Protein AF-A0A9R0XEE5-F1 (afdb_monomer_lite)

Structure (mmCIF, N/CA/C/O backbone):
data_AF-A0A9R0XEE5-F1
#
_entry.id   AF-A0A9R0XEE5-F1
#
loop_
_atom_site.group_PDB
_atom_site.id
_atom_site.type_symbol
_atom_site.label_atom_id
_atom_site.label_alt_id
_atom_site.label_comp_id
_atom_site.label_asym_id
_atom_site.label_entity_id
_atom_site.label_seq_id
_atom_site.pdbx_PDB_ins_code
_atom_site.Cartn_x
_atom_site.Cartn_y
_atom_site.Cartn_z
_atom_site.occupancy
_atom_site.B_iso_or_equiv
_atom_site.auth_seq_id
_atom_site.auth_comp_id
_atom_site.auth_asym_id
_atom_site.auth_atom_id
_atom_site.pdbx_PDB_model_num
ATOM 1 N N . MET A 1 1 ? -5.263 -23.047 -8.093 1.00 73.94 1 MET A N 1
ATOM 2 C CA . MET A 1 1 ? -6.354 -22.048 -8.173 1.00 73.94 1 MET A CA 1
ATOM 3 C C . MET A 1 1 ? -5.712 -20.672 -8.271 1.00 73.94 1 MET A C 1
ATOM 5 O O . MET A 1 1 ? -4.692 -20.484 -7.623 1.00 73.94 1 MET A O 1
ATOM 9 N N . GLY A 1 2 ? -6.228 -19.760 -9.098 1.00 91.50 2 GLY A N 1
ATOM 10 C CA . GLY A 1 2 ? -5.669 -18.404 -9.214 1.00 91.50 2 GLY A CA 1
ATOM 11 C C . GLY A 1 2 ? -6.073 -17.498 -8.045 1.00 91.50 2 GLY A C 1
ATOM 12 O O . GLY A 1 2 ? -7.056 -17.787 -7.359 1.00 91.50 2 GLY A O 1
ATOM 13 N N . ILE A 1 3 ? -5.347 -16.389 -7.858 1.00 92.06 3 ILE A N 1
ATOM 14 C CA . ILE A 1 3 ? -5.623 -15.383 -6.814 1.00 92.06 3 ILE A CA 1
ATOM 15 C C . ILE A 1 3 ? -7.093 -14.909 -6.842 1.00 92.06 3 ILE A C 1
ATOM 17 O O . ILE A 1 3 ? -7.722 -14.947 -5.785 1.00 92.06 3 ILE A O 1
ATOM 21 N N . PRO A 1 4 ? -7.703 -14.563 -8.001 1.00 94.19 4 PRO A N 1
ATOM 22 C CA . PRO A 1 4 ? -9.090 -14.086 -8.026 1.00 94.19 4 PRO A CA 1
ATOM 23 C C . PRO A 1 4 ? -10.103 -15.130 -7.541 1.00 94.19 4 PRO A C 1
ATOM 25 O O . PRO A 1 4 ? -11.018 -14.815 -6.784 1.00 94.19 4 PRO A O 1
ATOM 28 N N . SER A 1 5 ? -9.921 -16.395 -7.933 1.00 96.44 5 SER A N 1
ATOM 29 C CA . SER A 1 5 ? -10.806 -17.489 -7.517 1.00 96.44 5 SER A CA 1
ATOM 30 C C . SER A 1 5 ? -10.703 -17.762 -6.018 1.00 96.44 5 SER A C 1
ATOM 32 O O . SER A 1 5 ? -11.715 -17.999 -5.365 1.00 96.44 5 SER A O 1
ATOM 34 N N . PHE A 1 6 ? -9.487 -17.713 -5.468 1.00 96.06 6 PHE A N 1
ATOM 35 C CA . PHE A 1 6 ? -9.271 -17.893 -4.035 1.00 96.06 6 PHE A CA 1
ATOM 36 C C . PHE A 1 6 ? -9.861 -16.736 -3.220 1.00 96.06 6 PHE A C 1
ATOM 38 O O . PHE A 1 6 ? -10.563 -16.983 -2.242 1.00 96.06 6 PHE A O 1
ATOM 45 N N . PHE A 1 7 ? -9.643 -15.491 -3.655 1.00 95.94 7 PHE A N 1
ATOM 46 C CA . PHE A 1 7 ? -10.222 -14.312 -3.012 1.00 95.94 7 PHE A CA 1
ATOM 47 C C . PHE A 1 7 ? -11.756 -14.360 -3.014 1.00 95.94 7 PHE A C 1
ATOM 49 O O . PHE A 1 7 ? -12.378 -14.194 -1.969 1.00 95.94 7 PHE A O 1
ATOM 56 N N . SER A 1 8 ? -12.371 -14.684 -4.157 1.00 95.81 8 SER A N 1
ATOM 57 C CA . SER A 1 8 ? -13.829 -14.824 -4.270 1.00 95.81 8 SER A CA 1
ATOM 58 C C . SER A 1 8 ? -14.389 -15.892 -3.322 1.00 95.81 8 SER A C 1
ATOM 60 O O . SER A 1 8 ? -15.397 -15.659 -2.654 1.00 95.81 8 SER A O 1
ATOM 62 N N . TRP A 1 9 ? -13.704 -17.033 -3.196 1.00 96.56 9 TRP A N 1
ATOM 63 C CA . TRP A 1 9 ? -14.076 -18.066 -2.229 1.00 96.56 9 TRP A CA 1
ATOM 64 C C . TRP A 1 9 ? -13.971 -17.578 -0.774 1.00 96.56 9 TRP A C 1
ATOM 66 O O . TRP A 1 9 ? -14.862 -17.857 0.028 1.00 96.56 9 TRP A O 1
ATOM 76 N N . LEU A 1 10 ? -12.909 -16.837 -0.434 1.00 97.19 10 LEU A N 1
ATOM 77 C CA . LEU A 1 10 ? -12.665 -16.321 0.916 1.00 97.19 10 LEU A CA 1
ATOM 78 C C . LEU A 1 10 ? -13.774 -15.352 1.355 1.00 97.19 10 LEU A C 1
ATOM 80 O O . LEU A 1 10 ? -14.358 -15.538 2.423 1.00 97.19 10 LEU A O 1
ATOM 84 N N . VAL A 1 11 ? -14.098 -14.374 0.504 1.00 96.75 11 VAL A N 1
ATOM 85 C CA . VAL A 1 11 ? -15.141 -13.365 0.762 1.00 96.75 11 VAL A CA 1
ATOM 86 C C . VAL A 1 11 ? -16.528 -14.002 0.817 1.00 96.75 11 VAL A C 1
ATOM 88 O O . VAL A 1 11 ? -17.317 -13.681 1.699 1.00 96.75 11 VAL A O 1
ATOM 91 N N . GLY A 1 12 ? -16.815 -14.965 -0.067 1.00 97.00 12 GLY A N 1
ATOM 92 C CA . GLY A 1 12 ? -18.080 -15.703 -0.028 1.00 97.00 12 GLY A CA 1
ATOM 93 C C . GLY A 1 12 ? -18.262 -16.520 1.256 1.00 97.00 12 GLY A C 1
ATOM 94 O O . GLY A 1 12 ? -19.388 -16.716 1.708 1.00 97.00 12 GLY A O 1
ATOM 95 N N . LYS A 1 13 ? -17.162 -16.987 1.862 1.00 97.69 13 LYS A N 1
ATOM 96 C CA . LYS A 1 13 ? -17.190 -17.761 3.109 1.00 97.69 13 LYS A CA 1
ATOM 97 C C . LYS A 1 13 ? -17.220 -16.886 4.366 1.00 97.69 13 LYS A C 1
ATOM 99 O O . LYS A 1 13 ? -17.855 -17.272 5.345 1.00 97.69 13 LYS A O 1
ATOM 104 N N . TYR A 1 14 ? -16.540 -15.742 4.353 1.00 97.62 14 TYR A N 1
ATOM 105 C CA . TYR A 1 14 ? -16.464 -14.816 5.481 1.00 97.62 14 TYR A CA 1
ATOM 106 C C . TYR A 1 14 ? -16.738 -13.382 4.992 1.00 97.62 14 TYR A C 1
ATOM 108 O O . TYR A 1 14 ? -15.802 -12.672 4.632 1.00 97.62 14 TYR A O 1
ATOM 116 N N . PRO A 1 15 ? -18.003 -12.927 4.976 1.00 94.81 15 PRO A N 1
ATOM 117 C CA . PRO A 1 15 ? -18.377 -11.673 4.312 1.00 94.81 15 PRO A CA 1
ATOM 118 C C . PRO A 1 15 ? -17.809 -10.410 4.980 1.00 94.81 15 PRO A C 1
ATOM 120 O O . PRO A 1 15 ? -17.617 -9.406 4.307 1.00 94.81 15 PRO A O 1
ATOM 123 N N . ASN A 1 16 ? -17.481 -10.464 6.275 1.00 93.62 16 ASN A N 1
ATOM 124 C CA . ASN A 1 16 ? -17.043 -9.295 7.052 1.00 93.62 16 ASN A CA 1
ATOM 125 C C . ASN A 1 16 ? -15.515 -9.092 7.076 1.00 93.62 16 ASN A C 1
ATOM 127 O O . ASN A 1 16 ? -15.020 -8.292 7.861 1.00 93.62 16 ASN A O 1
ATOM 131 N N . ILE A 1 17 ? -14.746 -9.848 6.286 1.00 93.94 17 ILE A N 1
ATOM 132 C CA . ILE A 1 17 ? -13.271 -9.753 6.287 1.00 93.94 17 ILE A CA 1
ATOM 133 C C . ILE A 1 17 ? -12.739 -8.623 5.400 1.00 93.94 17 ILE A C 1
ATOM 135 O O . ILE A 1 17 ? -11.550 -8.323 5.452 1.00 93.94 17 ILE A O 1
ATOM 139 N N . VAL A 1 18 ? -13.591 -8.061 4.537 1.00 92.44 18 VAL A N 1
ATOM 140 C CA . VAL A 1 18 ? -13.238 -6.967 3.632 1.00 92.44 18 VAL A CA 1
ATOM 141 C C . VAL A 1 18 ? -13.926 -5.712 4.128 1.00 92.44 18 VAL A C 1
ATOM 143 O O . VAL A 1 18 ? -15.150 -5.664 4.215 1.00 92.44 18 VAL A O 1
ATOM 146 N N . SER A 1 19 ? -13.131 -4.691 4.403 1.00 88.44 19 SER A N 1
ATOM 147 C CA . SER A 1 19 ? -13.594 -3.330 4.620 1.00 88.44 19 SER A CA 1
ATOM 148 C C . SER A 1 19 ? -12.952 -2.422 3.573 1.00 88.44 19 SER A C 1
ATOM 150 O O . SER A 1 19 ? -11.805 -2.671 3.178 1.00 88.44 19 SER A O 1
ATOM 152 N N . PRO A 1 20 ? -13.656 -1.382 3.098 1.00 89.12 20 PRO A N 1
ATOM 153 C CA . PRO A 1 20 ? -13.012 -0.346 2.309 1.00 89.12 20 PRO A CA 1
ATOM 154 C C . PRO A 1 20 ? -11.909 0.315 3.140 1.00 89.12 20 PRO A C 1
ATOM 156 O O . PRO A 1 20 ? -12.006 0.432 4.363 1.00 89.12 20 PRO A O 1
ATOM 159 N N . ILE A 1 21 ? -10.844 0.722 2.462 1.00 85.81 21 ILE A N 1
ATOM 160 C CA . ILE A 1 21 ? -9.777 1.513 3.064 1.00 85.81 21 ILE A CA 1
ATOM 161 C C . ILE A 1 21 ? -10.199 2.980 2.978 1.00 85.81 21 ILE A C 1
ATOM 163 O O . ILE A 1 21 ? -10.549 3.443 1.894 1.00 85.81 21 ILE A O 1
ATOM 167 N N . ILE A 1 22 ? -10.152 3.697 4.101 1.00 80.94 22 ILE A N 1
ATOM 168 C CA . ILE A 1 22 ? -10.424 5.136 4.153 1.00 80.94 22 ILE A CA 1
ATOM 169 C C . ILE A 1 22 ? -9.090 5.870 4.003 1.00 80.94 22 ILE A C 1
ATOM 171 O O . ILE A 1 22 ? -8.213 5.768 4.862 1.00 80.94 22 ILE A O 1
ATOM 175 N N . ASP A 1 23 ? -8.925 6.585 2.894 1.00 79.69 23 ASP A N 1
ATOM 176 C CA . ASP A 1 23 ? -7.744 7.398 2.610 1.00 79.69 23 ASP A CA 1
ATOM 177 C C . ASP A 1 23 ? -8.036 8.845 3.037 1.00 79.69 23 ASP A C 1
ATOM 179 O O . ASP A 1 23 ? -8.602 9.619 2.279 1.00 79.69 23 ASP A O 1
ATOM 183 N N . VAL A 1 24 ? -7.718 9.191 4.290 1.00 69.06 24 VAL A N 1
ATOM 184 C CA . VAL A 1 24 ? -8.138 10.459 4.938 1.00 69.06 24 VAL A CA 1
ATOM 185 C C . VAL A 1 24 ? -7.484 11.711 4.319 1.00 69.06 24 VAL A C 1
ATOM 187 O O . VAL A 1 24 ? -7.896 12.825 4.609 1.00 69.06 24 VAL A O 1
ATOM 190 N N . PHE A 1 25 ? -6.483 11.553 3.448 1.00 64.38 25 PHE A N 1
ATOM 191 C CA . PHE A 1 25 ? -5.907 12.676 2.695 1.00 64.38 25 PHE A CA 1
ATOM 192 C C . PHE A 1 25 ? -5.756 12.286 1.220 1.00 64.38 25 PHE A C 1
ATOM 194 O O . PHE A 1 25 ? -4.647 11.936 0.820 1.00 64.38 25 PHE A O 1
ATOM 201 N N . PRO A 1 26 ? -6.823 12.212 0.415 1.00 61.84 26 PRO A N 1
ATOM 202 C CA . PRO A 1 26 ? -6.652 11.969 -1.016 1.00 61.84 26 PRO A CA 1
ATOM 203 C C . PRO A 1 26 ? -5.639 12.979 -1.582 1.00 61.84 26 PRO A C 1
ATOM 205 O O . PRO A 1 26 ? -5.562 14.111 -1.098 1.00 61.84 26 PRO A O 1
ATOM 208 N N . ASP A 1 27 ? -4.787 12.550 -2.523 1.00 58.06 27 ASP A N 1
ATOM 209 C CA . ASP A 1 27 ? -3.865 13.486 -3.172 1.00 58.06 27 ASP A CA 1
ATOM 210 C C . ASP A 1 27 ? -4.707 14.636 -3.726 1.00 58.06 27 ASP A C 1
ATOM 212 O O . ASP A 1 27 ? -5.698 14.399 -4.415 1.00 58.06 27 ASP A O 1
ATOM 216 N N . SER A 1 28 ? -4.329 15.876 -3.411 1.00 55.03 28 SER A N 1
ATOM 217 C CA . SER A 1 28 ? -5.051 17.103 -3.775 1.00 55.03 28 SER A CA 1
ATOM 218 C C . SER A 1 28 ? -5.025 17.401 -5.287 1.00 55.03 28 SER A C 1
ATOM 220 O O . SER A 1 28 ? -4.966 18.554 -5.703 1.00 55.03 28 SER A O 1
ATOM 222 N N . SER A 1 29 ? -4.955 16.362 -6.117 1.00 53.19 29 SER A N 1
ATOM 223 C CA . SER A 1 29 ? -4.931 16.387 -7.575 1.00 53.19 29 SER A CA 1
ATOM 224 C C . SER A 1 29 ? -6.182 15.779 -8.211 1.00 53.19 29 SER A C 1
ATOM 226 O O . SER A 1 29 ? -6.279 15.786 -9.434 1.00 53.19 29 SER A O 1
ATOM 228 N N . GLU A 1 30 ? -7.118 15.246 -7.426 1.00 49.41 30 GLU A N 1
ATOM 229 C CA . GLU A 1 30 ? -8.438 14.842 -7.919 1.00 49.41 30 GLU A CA 1
ATOM 230 C C . GLU A 1 30 ? -9.450 15.949 -7.577 1.00 49.41 30 GLU A C 1
ATOM 232 O O . GLU A 1 30 ? -10.006 15.979 -6.490 1.00 49.41 30 GLU A O 1
ATOM 237 N N . GLU A 1 31 ? -9.558 16.902 -8.510 1.00 49.69 31 GLU A N 1
ATOM 238 C CA . GLU A 1 31 ? -10.721 17.753 -8.823 1.00 49.69 31 GLU A CA 1
ATOM 239 C C . GLU A 1 31 ? -11.623 18.188 -7.647 1.00 49.69 31 GLU A C 1
ATOM 241 O O . GLU A 1 31 ? -12.639 17.564 -7.363 1.00 49.69 31 GLU A O 1
ATOM 246 N N . GLU A 1 32 ? -11.326 19.358 -7.071 1.00 44.38 32 GLU A N 1
ATOM 247 C CA . GLU A 1 32 ? -12.378 20.290 -6.640 1.00 44.38 32 GLU A CA 1
ATOM 248 C C . GLU A 1 32 ? -12.579 21.312 -7.774 1.00 44.38 32 GLU A C 1
ATOM 250 O O . GLU A 1 32 ? -12.052 22.424 -7.755 1.00 44.38 32 GLU A O 1
ATOM 255 N N . GLU A 1 33 ? -13.276 20.898 -8.836 1.00 48.62 33 GLU A N 1
ATOM 256 C CA . GLU A 1 33 ? -14.145 21.836 -9.547 1.00 48.62 33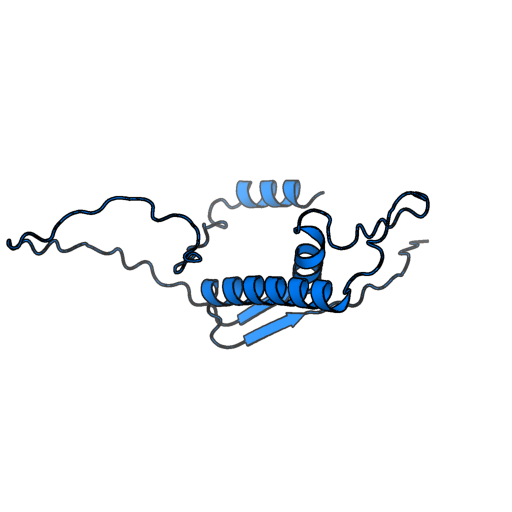 GLU A CA 1
ATOM 257 C C . GLU A 1 33 ? -15.427 21.888 -8.719 1.00 48.62 33 GLU A C 1
ATOM 259 O O . GLU A 1 33 ? -16.146 20.900 -8.708 1.00 48.62 33 GLU A O 1
ATOM 264 N N . ASP A 1 34 ? -15.657 22.970 -7.972 1.00 38.47 34 ASP A N 1
ATOM 265 C CA . ASP A 1 34 ? -16.988 23.564 -7.814 1.00 38.47 34 ASP A CA 1
ATOM 266 C C . ASP A 1 34 ? -16.903 24.934 -7.104 1.00 38.47 34 ASP A C 1
ATOM 268 O O . ASP A 1 34 ? -16.527 25.066 -5.945 1.00 38.47 34 ASP A O 1
ATOM 272 N N . GLU A 1 35 ? -17.226 25.946 -7.913 1.00 43.03 35 GLU A N 1
ATOM 273 C CA . GLU A 1 35 ? -18.024 27.147 -7.637 1.00 43.03 35 GLU A CA 1
ATOM 274 C C . GLU A 1 35 ? -17.613 28.131 -6.517 1.00 43.03 35 GLU A C 1
ATOM 276 O O . GLU A 1 35 ? -17.751 27.908 -5.320 1.00 43.03 35 GLU A O 1
ATOM 281 N N . GLU A 1 36 ? -17.222 29.330 -6.972 1.00 44.94 36 GLU A N 1
ATOM 282 C CA . GLU A 1 36 ? -17.274 30.590 -6.227 1.00 44.94 36 GLU A CA 1
ATOM 283 C C . GLU A 1 36 ? -18.653 30.779 -5.565 1.00 44.94 36 GLU A C 1
ATOM 285 O O . GLU A 1 36 ? -19.653 30.877 -6.278 1.00 44.94 36 GLU A O 1
ATOM 290 N N . GLN A 1 37 ? -18.717 30.933 -4.238 1.00 40.91 37 GLN A N 1
ATOM 291 C CA . GLN A 1 37 ? -19.824 31.645 -3.591 1.00 40.91 37 GLN A CA 1
ATOM 292 C C . GLN A 1 37 ? -19.309 32.616 -2.528 1.00 40.91 37 GLN A C 1
ATOM 294 O O . GLN A 1 37 ? -18.425 32.317 -1.728 1.00 40.91 37 GLN A O 1
ATOM 299 N N . GLU A 1 38 ? -19.848 33.825 -2.642 1.00 45.06 38 GLU A N 1
ATOM 300 C CA . GLU A 1 38 ? -19.547 35.044 -1.908 1.00 45.06 38 GLU A CA 1
ATOM 301 C C . GLU A 1 38 ? -19.855 34.895 -0.409 1.00 45.06 38 GLU A C 1
ATOM 303 O O . GLU A 1 38 ? -20.830 34.256 -0.019 1.00 45.06 38 GLU A O 1
ATOM 308 N N . GLU A 1 39 ? -19.018 35.510 0.429 1.00 40.69 39 GLU A N 1
ATOM 309 C CA . GLU A 1 39 ? -19.241 35.645 1.868 1.00 40.69 39 GLU A CA 1
ATOM 310 C C . GLU A 1 39 ? -20.463 36.551 2.126 1.00 40.69 39 GLU A C 1
ATOM 312 O O . GLU A 1 39 ? -20.392 37.758 1.888 1.00 40.69 39 GLU A O 1
ATOM 317 N N . GLU A 1 40 ? -21.559 35.995 2.653 1.00 43.00 40 GLU A N 1
ATOM 318 C CA . GLU A 1 40 ? -22.533 36.753 3.450 1.00 43.00 40 GLU A CA 1
ATOM 319 C C . GLU A 1 40 ? -22.645 36.155 4.864 1.00 43.00 40 GLU A C 1
ATOM 321 O O . GLU A 1 40 ? -22.599 34.941 5.059 1.00 43.00 40 GLU A O 1
ATOM 326 N N . GLU A 1 41 ? -22.702 37.063 5.841 1.00 44.62 41 GLU A N 1
ATOM 327 C CA . GLU A 1 41 ? -22.692 36.849 7.292 1.00 44.62 41 GLU A CA 1
ATOM 328 C C . GLU A 1 41 ? -24.054 36.360 7.844 1.00 44.62 41 GLU A C 1
ATOM 330 O O . GLU A 1 41 ? -25.096 36.606 7.241 1.00 44.62 41 GLU A O 1
ATOM 335 N N . ASP A 1 42 ? -23.998 35.784 9.057 1.00 41.94 42 ASP A N 1
ATOM 336 C CA . ASP A 1 42 ? -25.074 35.524 10.040 1.00 41.94 42 ASP A CA 1
ATOM 337 C C . ASP A 1 42 ? -26.089 34.385 9.766 1.00 41.94 42 ASP A C 1
ATOM 339 O O . ASP A 1 42 ? -26.958 34.494 8.909 1.00 41.94 42 ASP A O 1
ATOM 343 N N . ASP A 1 43 ? -26.057 33.311 10.573 1.00 41.00 43 ASP A N 1
ATOM 344 C CA . ASP A 1 43 ? -27.002 33.082 11.692 1.00 41.00 43 ASP A CA 1
ATOM 345 C C . ASP A 1 43 ? -26.739 31.725 12.397 1.00 41.00 43 ASP A C 1
ATOM 347 O O . ASP A 1 43 ? -26.295 30.750 11.792 1.00 41.00 43 ASP A O 1
ATOM 351 N N . ASP A 1 44 ? -27.005 31.699 13.704 1.00 53.06 44 ASP A N 1
ATOM 352 C CA . ASP A 1 44 ? -26.816 30.599 14.661 1.00 53.06 44 ASP A CA 1
ATOM 353 C C . ASP A 1 44 ? -27.634 29.323 14.351 1.00 53.06 44 ASP A C 1
ATOM 355 O O . ASP A 1 44 ? -28.847 29.340 14.549 1.00 53.06 44 ASP A O 1
ATOM 359 N N . GLU A 1 45 ? -26.991 28.181 14.063 1.00 48.62 45 GLU A N 1
ATOM 360 C CA . GLU A 1 45 ? -27.516 26.835 14.381 1.00 48.62 45 GLU A CA 1
ATOM 361 C C . GLU A 1 45 ? -26.354 25.887 14.762 1.00 48.62 45 GLU A C 1
ATOM 363 O O . GLU A 1 45 ? -25.544 25.486 13.929 1.00 48.62 45 GLU A O 1
ATOM 368 N N . GLU A 1 46 ? -26.242 25.539 16.052 1.00 50.62 46 GLU A N 1
ATOM 369 C CA . GLU A 1 46 ? -25.372 24.455 16.530 1.00 50.62 46 GLU A CA 1
ATOM 370 C C . GLU A 1 46 ? -26.003 23.110 16.122 1.00 50.62 46 GLU A C 1
ATOM 372 O O . GLU A 1 46 ? -26.758 22.502 16.887 1.00 50.62 46 GLU A O 1
ATOM 377 N N . GLU A 1 47 ? -25.734 22.653 14.897 1.00 52.25 47 GLU A N 1
ATOM 378 C CA . GLU A 1 47 ? -25.974 21.260 14.522 1.00 52.25 47 GLU A CA 1
ATOM 379 C C . GLU A 1 47 ? -24.953 20.389 15.271 1.00 52.25 47 GLU A C 1
ATOM 381 O O . GLU A 1 47 ? -23.770 20.329 14.936 1.00 52.25 47 GLU A O 1
ATOM 386 N N . GLU A 1 48 ? -25.399 19.743 16.353 1.00 47.22 48 GLU A N 1
ATOM 387 C CA . GLU A 1 48 ? -24.677 18.630 16.969 1.00 47.22 48 GLU A CA 1
ATOM 388 C C . GLU A 1 48 ? -24.679 17.461 15.973 1.00 47.22 48 GLU A C 1
ATOM 390 O O . GLU A 1 48 ? -25.504 16.547 16.049 1.00 47.22 48 GLU A O 1
ATOM 395 N N . ASP A 1 49 ? 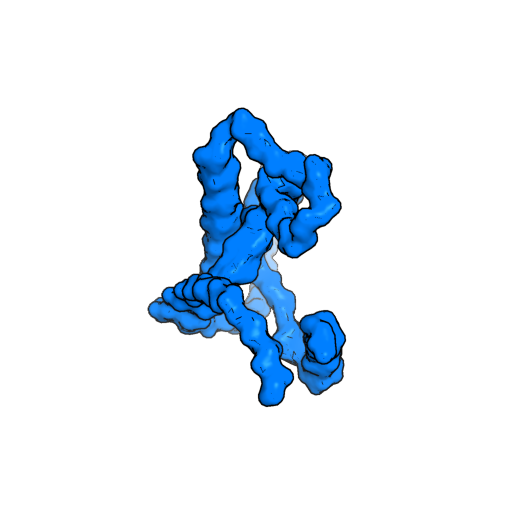-23.756 17.505 15.013 1.00 45.44 49 ASP A N 1
ATOM 396 C CA . ASP A 1 49 ? -23.382 16.343 14.226 1.00 45.44 49 ASP A CA 1
ATOM 397 C C . ASP A 1 49 ? -22.918 15.267 15.212 1.00 45.44 49 ASP A C 1
ATOM 399 O O . ASP A 1 49 ? -21.839 15.342 15.807 1.00 45.44 49 ASP A O 1
ATOM 403 N N . GLU A 1 50 ? -23.761 14.253 15.419 1.00 50.56 50 GLU A N 1
ATOM 404 C CA . GLU A 1 50 ? -23.364 12.986 16.019 1.00 50.56 50 GLU A CA 1
ATOM 405 C C . GLU A 1 50 ? -22.360 12.319 15.064 1.00 50.56 50 GLU A C 1
ATOM 407 O O . GLU A 1 50 ? -22.675 11.355 14.359 1.00 50.56 50 GLU A O 1
ATOM 412 N N . GLU A 1 51 ? -21.135 12.852 15.018 1.00 58.34 51 GLU A N 1
ATOM 413 C CA . GLU A 1 51 ? -19.975 12.210 14.428 1.00 58.34 51 GLU A CA 1
ATOM 414 C C . GLU A 1 51 ? -19.877 10.844 15.096 1.00 58.34 51 GLU A C 1
ATOM 416 O O . GLU A 1 51 ? -19.459 10.699 16.250 1.00 58.34 51 GLU A O 1
ATOM 421 N N . GLN A 1 52 ? -20.340 9.818 14.382 1.00 51.50 52 GLN A N 1
ATOM 422 C CA . GLN A 1 52 ? -20.175 8.439 14.789 1.00 51.50 52 GLN A CA 1
ATOM 423 C C . GLN A 1 52 ? -18.674 8.229 14.934 1.00 51.50 52 GLN A C 1
ATOM 425 O O . GLN A 1 52 ? -17.973 8.077 13.93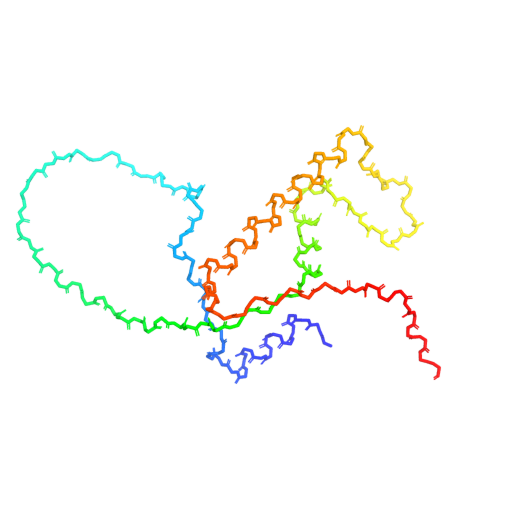5 1.00 51.50 52 GLN A O 1
ATOM 430 N N . GLN A 1 53 ? -18.187 8.259 16.177 1.00 54.41 53 GLN A N 1
ATOM 431 C CA . GLN A 1 53 ? -16.805 7.974 16.534 1.00 54.41 53 GLN A CA 1
ATOM 432 C C . GLN A 1 53 ? -16.528 6.519 16.155 1.00 54.41 53 GLN A C 1
ATOM 434 O O . GLN A 1 53 ? -16.640 5.602 16.968 1.00 54.41 53 GLN A O 1
ATOM 439 N N . GLN A 1 54 ? -16.240 6.285 14.879 1.00 62.19 54 GLN A N 1
ATOM 440 C CA . GLN A 1 54 ? -15.730 5.017 14.407 1.00 62.19 54 GLN A CA 1
ATOM 441 C C . GLN A 1 54 ? -14.382 4.844 15.085 1.00 62.19 54 GLN A C 1
ATOM 443 O O . GLN A 1 54 ? -13.475 5.656 14.903 1.00 62.19 54 GLN A O 1
ATOM 448 N N . GLU A 1 55 ? -14.284 3.820 15.932 1.00 69.44 55 GLU A N 1
ATOM 449 C CA . GLU A 1 55 ? -13.041 3.492 16.616 1.00 69.44 55 GLU A CA 1
ATOM 450 C C . GLU A 1 55 ? -11.921 3.380 15.574 1.00 69.44 55 GLU A C 1
ATOM 452 O O . GLU A 1 55 ? -11.970 2.537 14.673 1.00 69.44 55 GLU A O 1
ATOM 457 N N . GLU A 1 56 ? -10.919 4.259 15.678 1.00 77.62 56 GLU A N 1
ATOM 458 C CA . GLU A 1 56 ? -9.768 4.237 14.781 1.00 77.62 56 GLU A CA 1
ATOM 459 C C . GLU A 1 56 ? -9.044 2.899 14.971 1.00 77.62 56 GLU A C 1
ATOM 461 O O . GLU A 1 56 ? -8.513 2.595 16.045 1.00 77.62 56 GLU A O 1
ATOM 466 N N . ILE A 1 57 ? -9.026 2.073 13.924 1.00 84.88 57 ILE A N 1
ATOM 467 C CA . ILE A 1 57 ? -8.289 0.812 13.944 1.00 84.88 57 ILE A CA 1
ATOM 468 C C . ILE A 1 57 ? -6.797 1.144 13.974 1.00 84.88 57 ILE A C 1
ATOM 470 O O . ILE A 1 57 ? -6.237 1.671 13.014 1.00 84.88 57 ILE A O 1
ATOM 474 N N . ILE A 1 58 ? -6.142 0.806 15.083 1.00 90.69 58 ILE A N 1
ATOM 475 C CA . ILE A 1 58 ? -4.716 1.061 15.283 1.00 90.69 58 ILE A CA 1
ATOM 476 C C . ILE A 1 58 ? -3.902 -0.139 14.808 1.00 90.69 58 ILE A C 1
ATOM 478 O O . ILE A 1 58 ? -4.058 -1.256 15.307 1.00 90.69 58 ILE A O 1
ATOM 482 N N . TYR A 1 59 ? -2.955 0.116 13.908 1.00 94.25 59 TYR A N 1
ATOM 483 C CA . TYR A 1 59 ? -1.969 -0.869 13.481 1.00 94.25 59 TYR A CA 1
ATOM 484 C C . TYR A 1 59 ? -0.629 -0.635 14.191 1.00 94.25 59 TYR A C 1
ATOM 486 O O . TYR A 1 59 ? -0.045 0.446 14.148 1.00 94.25 59 TYR A O 1
ATOM 494 N N . ASP A 1 60 ? -0.096 -1.674 14.834 1.00 96.38 60 ASP A N 1
ATOM 495 C CA . ASP A 1 60 ? 1.236 -1.619 15.451 1.00 96.38 60 ASP A CA 1
ATOM 496 C C . ASP A 1 60 ? 2.349 -1.872 14.424 1.00 96.38 60 ASP A C 1
ATOM 498 O O . ASP A 1 60 ? 3.377 -1.191 14.424 1.00 96.38 60 ASP A O 1
ATOM 502 N N . ASN A 1 61 ? 2.146 -2.855 13.543 1.00 97.31 61 ASN A N 1
ATOM 503 C CA . ASN A 1 61 ? 3.176 -3.374 12.651 1.00 97.31 61 ASN A CA 1
ATOM 504 C C . ASN A 1 61 ? 2.668 -3.413 11.204 1.00 97.31 61 ASN A C 1
ATOM 506 O O . ASN A 1 61 ? 1.594 -3.955 10.945 1.00 97.31 61 ASN A O 1
ATOM 510 N N . LEU A 1 62 ? 3.472 -2.917 10.266 1.00 97.06 62 LEU A N 1
ATOM 511 C CA . LEU A 1 62 ? 3.235 -2.992 8.827 1.00 97.06 62 LEU A CA 1
ATOM 512 C C . LEU A 1 62 ? 4.334 -3.831 8.168 1.00 97.06 62 LEU A C 1
ATOM 514 O O . LEU A 1 62 ? 5.520 -3.530 8.302 1.00 97.06 62 LEU A O 1
ATOM 518 N N . TYR A 1 63 ? 3.931 -4.876 7.447 1.00 96.88 63 TYR A N 1
ATOM 519 C CA . TYR A 1 63 ? 4.820 -5.769 6.704 1.00 96.88 63 TYR A CA 1
ATOM 520 C C . TYR A 1 63 ? 4.559 -5.599 5.212 1.00 96.88 63 TYR A C 1
ATOM 522 O O . TYR A 1 63 ? 3.429 -5.786 4.763 1.00 96.88 63 TYR A O 1
ATOM 530 N N . LEU A 1 64 ? 5.594 -5.265 4.449 1.00 95.50 64 LEU A N 1
ATOM 531 C CA . LEU A 1 64 ? 5.491 -5.026 3.014 1.00 95.50 64 LEU A CA 1
ATOM 532 C C . LEU A 1 64 ? 6.392 -5.992 2.252 1.00 95.50 64 LEU A C 1
ATOM 534 O O . LEU A 1 64 ? 7.595 -6.063 2.504 1.00 95.50 64 LEU A O 1
ATOM 538 N N . ASP A 1 65 ? 5.800 -6.719 1.305 1.00 93.44 65 ASP A N 1
ATOM 539 C CA . ASP A 1 65 ? 6.548 -7.436 0.275 1.00 93.44 65 ASP A CA 1
ATOM 540 C C . ASP A 1 65 ? 6.929 -6.442 -0.821 1.00 93.44 65 ASP A C 1
ATOM 542 O O . ASP A 1 65 ? 6.105 -6.005 -1.630 1.00 93.44 65 ASP A O 1
ATOM 546 N N . MET A 1 66 ? 8.201 -6.065 -0.824 1.00 91.62 66 MET A N 1
ATOM 547 C CA . MET A 1 66 ? 8.718 -5.050 -1.726 1.00 91.62 66 MET A CA 1
ATOM 548 C C . MET A 1 66 ? 8.788 -5.545 -3.167 1.00 91.62 66 MET A C 1
ATOM 550 O O . MET A 1 66 ? 8.821 -4.716 -4.072 1.00 91.62 66 MET A O 1
ATOM 554 N N . ASN A 1 67 ? 8.785 -6.859 -3.414 1.00 87.69 67 ASN A N 1
ATOM 555 C CA . ASN A 1 67 ? 8.936 -7.388 -4.770 1.00 87.69 67 ASN A CA 1
ATOM 556 C C . ASN A 1 67 ? 7.749 -6.998 -5.650 1.00 87.69 67 ASN A C 1
ATOM 558 O O . ASN A 1 67 ? 7.946 -6.534 -6.772 1.00 87.69 67 ASN A O 1
ATOM 562 N N . GLU A 1 68 ? 6.526 -7.122 -5.130 1.00 84.56 68 GLU A N 1
ATOM 563 C CA . GLU A 1 68 ? 5.313 -6.737 -5.856 1.00 84.56 68 GLU A CA 1
ATOM 564 C C . GLU A 1 68 ? 5.184 -5.218 -5.993 1.00 84.56 68 GLU A C 1
ATOM 566 O O . GLU A 1 68 ? 4.771 -4.737 -7.048 1.00 84.56 68 GLU A O 1
ATOM 571 N N . ILE A 1 69 ? 5.575 -4.453 -4.967 1.00 89.25 69 ILE A N 1
ATOM 572 C CA . ILE A 1 69 ? 5.562 -2.982 -5.012 1.00 89.25 69 ILE A CA 1
ATOM 573 C C . ILE A 1 69 ? 6.505 -2.491 -6.106 1.00 89.25 69 ILE A C 1
ATOM 575 O O . ILE A 1 69 ? 6.082 -1.797 -7.028 1.00 89.25 69 ILE A O 1
ATOM 579 N N . ILE A 1 70 ? 7.763 -2.931 -6.052 1.00 85.19 70 ILE A N 1
ATOM 580 C CA . ILE A 1 70 ? 8.781 -2.595 -7.045 1.00 85.19 70 ILE A CA 1
ATOM 581 C C . ILE A 1 70 ? 8.272 -3.009 -8.428 1.00 85.19 70 ILE A C 1
ATOM 583 O O . ILE A 1 70 ? 8.189 -2.181 -9.331 1.00 85.19 70 ILE A O 1
ATOM 587 N N . TYR A 1 71 ? 7.831 -4.256 -8.596 1.00 82.06 71 TYR A N 1
ATOM 588 C CA . TYR A 1 71 ? 7.386 -4.750 -9.896 1.00 82.06 71 TYR A CA 1
ATOM 589 C C . TYR A 1 71 ? 6.186 -3.982 -10.473 1.00 82.06 71 TYR A C 1
ATOM 591 O O . TYR A 1 71 ? 6.106 -3.799 -11.689 1.00 82.06 71 TYR A O 1
ATOM 599 N N . LYS A 1 72 ? 5.265 -3.494 -9.637 1.00 82.56 72 LYS A N 1
ATOM 600 C CA . LYS A 1 72 ? 4.166 -2.617 -10.070 1.00 82.56 72 LYS A CA 1
ATOM 601 C C . LYS A 1 72 ? 4.654 -1.227 -10.473 1.00 82.56 72 LYS A C 1
ATOM 603 O O . LYS A 1 72 ? 4.235 -0.756 -11.528 1.00 82.56 72 LYS A O 1
ATOM 608 N N . CYS A 1 73 ? 5.571 -0.614 -9.721 1.00 81.94 73 CYS A N 1
ATOM 609 C CA . CYS A 1 73 ? 6.167 0.683 -10.076 1.00 81.94 73 CYS A CA 1
ATOM 610 C C . CYS A 1 73 ? 6.900 0.633 -11.426 1.00 81.94 73 CYS A C 1
ATOM 612 O O . CYS A 1 73 ? 6.878 1.604 -12.181 1.00 81.94 73 CYS A O 1
ATOM 614 N N . PHE A 1 74 ? 7.494 -0.516 -11.759 1.00 75.12 74 PHE A N 1
ATOM 615 C CA . PHE A 1 74 ? 8.119 -0.745 -13.060 1.00 75.12 74 PHE A CA 1
ATOM 616 C C . PHE A 1 74 ? 7.100 -1.020 -14.187 1.00 75.12 74 PHE A C 1
ATOM 618 O O . PHE A 1 74 ? 7.388 -0.687 -15.328 1.00 75.12 74 PHE A O 1
ATOM 625 N N . ARG A 1 75 ? 5.905 -1.575 -13.909 1.00 68.88 75 ARG A N 1
ATOM 626 C CA . ARG A 1 75 ? 4.929 -1.986 -14.947 1.00 68.88 75 ARG A CA 1
ATOM 627 C C . ARG A 1 75 ? 3.784 -1.012 -15.234 1.00 68.88 75 ARG A C 1
ATOM 629 O O . ARG A 1 75 ? 3.300 -0.990 -16.362 1.00 68.88 75 ARG A O 1
ATOM 636 N N . LEU A 1 76 ? 3.300 -0.260 -14.244 1.00 59.56 76 LEU A N 1
ATOM 637 C CA . LEU A 1 76 ? 2.045 0.503 -14.359 1.00 59.56 76 LEU A CA 1
ATOM 638 C C . LEU A 1 76 ? 2.164 1.810 -15.161 1.00 59.56 76 LEU A C 1
ATOM 640 O O . LEU A 1 76 ? 1.143 2.385 -15.518 1.00 59.56 76 LEU A O 1
ATOM 644 N N . ASN A 1 77 ? 3.371 2.256 -15.515 1.00 53.81 77 ASN A N 1
ATOM 645 C CA . ASN A 1 77 ? 3.562 3.544 -16.183 1.00 53.81 77 ASN A CA 1
ATOM 646 C C . ASN A 1 77 ? 3.741 3.435 -17.702 1.00 53.81 77 ASN A C 1
ATOM 648 O O . ASN A 1 77 ? 4.844 3.559 -18.242 1.00 53.81 77 ASN A O 1
ATOM 652 N N . ASN A 1 78 ? 2.608 3.239 -18.386 1.00 49.19 78 ASN A N 1
ATOM 653 C CA . ASN A 1 78 ? 2.389 3.542 -19.809 1.00 49.19 78 ASN A CA 1
ATOM 654 C C . ASN A 1 78 ? 3.424 2.962 -20.793 1.00 49.19 78 ASN A C 1
ATOM 656 O O . ASN A 1 78 ? 3.746 3.577 -21.806 1.00 49.19 78 ASN A O 1
ATOM 660 N N . GLY A 1 79 ? 3.950 1.766 -20.508 1.00 49.66 79 GLY A N 1
ATOM 661 C CA . GLY A 1 79 ? 4.890 1.071 -21.393 1.00 49.66 79 GLY A CA 1
ATOM 662 C C . GLY A 1 79 ? 6.296 1.680 -21.455 1.00 49.66 79 GLY A C 1
ATOM 663 O O . GLY A 1 79 ? 7.100 1.230 -22.269 1.00 49.66 79 GLY A O 1
ATOM 664 N N . LEU A 1 80 ? 6.624 2.666 -20.608 1.00 52.56 80 LEU A N 1
ATOM 665 C CA . LEU A 1 80 ? 7.920 3.352 -20.673 1.00 52.56 80 LEU A CA 1
ATOM 666 C C . LEU A 1 80 ? 9.035 2.663 -19.876 1.00 52.56 80 LEU A C 1
ATOM 668 O O . LEU A 1 80 ? 10.203 3.006 -20.045 1.00 52.56 80 LEU A O 1
ATOM 672 N N . VAL A 1 81 ? 8.742 1.653 -19.057 1.00 48.91 81 VAL A N 1
ATOM 673 C CA . VAL A 1 81 ? 9.796 0.941 -18.330 1.00 48.91 81 VAL A CA 1
ATOM 674 C C . VAL A 1 81 ? 9.613 -0.567 -18.462 1.00 48.91 81 VAL A C 1
ATOM 676 O O . VAL A 1 81 ? 8.835 -1.203 -17.773 1.00 48.91 81 VAL A O 1
ATOM 679 N N . ILE A 1 82 ? 10.386 -1.114 -19.399 1.00 50.53 82 ILE A N 1
ATOM 680 C CA . ILE A 1 82 ? 10.776 -2.518 -19.520 1.00 50.53 82 ILE A CA 1
ATOM 681 C C . ILE A 1 82 ? 9.590 -3.495 -19.533 1.00 50.53 82 ILE A C 1
ATOM 683 O O . ILE A 1 82 ? 9.195 -4.075 -18.522 1.00 50.53 82 ILE A O 1
ATOM 687 N N . HIS A 1 83 ? 9.119 -3.812 -20.739 1.00 40.56 83 HIS A N 1
ATOM 688 C CA . HIS A 1 83 ? 8.588 -5.148 -20.983 1.00 40.56 83 HIS A CA 1
ATOM 689 C C . HIS A 1 83 ? 9.747 -6.126 -20.702 1.00 40.56 83 HIS A C 1
ATOM 691 O O . HIS A 1 83 ? 10.569 -6.382 -21.581 1.00 40.56 83 HIS A O 1
ATOM 697 N N . ILE A 1 84 ? 9.879 -6.640 -19.469 1.00 47.72 84 ILE A N 1
ATOM 698 C CA . ILE A 1 84 ? 10.737 -7.803 -19.186 1.00 47.72 84 ILE A CA 1
ATOM 699 C C . ILE A 1 84 ? 9.985 -8.994 -19.780 1.00 47.72 84 ILE A C 1
ATOM 701 O O . ILE A 1 84 ? 9.390 -9.807 -19.079 1.00 47.72 84 ILE A O 1
ATOM 705 N N . SER A 1 85 ? 9.914 -9.034 -21.108 1.00 41.34 85 SER A N 1
ATOM 706 C CA . SER A 1 85 ? 9.505 -10.214 -21.841 1.00 41.34 85 SER A CA 1
ATOM 707 C C . SER A 1 85 ? 10.532 -11.286 -21.508 1.00 41.34 85 SER A C 1
ATOM 709 O O . SER A 1 85 ? 11.654 -11.264 -22.005 1.00 41.34 85 SER A O 1
ATOM 711 N N . THR A 1 86 ? 10.150 -12.225 -20.650 1.00 45.53 86 THR A N 1
ATOM 712 C CA . THR A 1 86 ? 10.872 -13.484 -20.440 1.00 45.53 86 THR A CA 1
ATOM 713 C C . THR A 1 86 ? 10.735 -14.434 -21.633 1.00 45.53 86 THR A C 1
ATOM 715 O O . THR A 1 86 ? 11.247 -15.549 -21.586 1.00 45.53 86 THR A O 1
ATOM 718 N N . THR A 1 87 ? 10.094 -14.020 -22.728 1.00 43.38 87 THR A N 1
ATOM 719 C CA . THR A 1 87 ? 10.111 -14.767 -23.984 1.00 43.38 87 THR A CA 1
ATOM 720 C C . THR A 1 87 ? 11.271 -14.297 -24.851 1.00 43.38 87 THR A C 1
ATOM 722 O O . THR A 1 87 ? 11.297 -13.167 -25.333 1.00 43.38 87 THR A O 1
ATOM 725 N N . HIS A 1 88 ? 12.230 -15.201 -25.029 1.00 49.56 88 HIS A N 1
ATOM 726 C CA . HIS A 1 88 ? 13.482 -15.082 -25.779 1.00 49.56 88 HIS A CA 1
ATOM 727 C C . HIS A 1 88 ? 13.293 -14.883 -27.308 1.00 49.56 88 HIS A C 1
ATOM 729 O O . HIS A 1 88 ? 14.247 -15.029 -28.061 1.00 49.56 88 HIS A O 1
ATOM 735 N N . ASP A 1 89 ? 12.098 -14.534 -27.799 1.00 47.16 89 ASP A N 1
ATOM 736 C CA . ASP A 1 89 ? 11.761 -14.659 -29.228 1.00 47.16 89 ASP A CA 1
ATOM 737 C C . ASP A 1 89 ? 11.093 -13.425 -29.866 1.00 47.16 89 ASP A C 1
ATOM 739 O O . ASP A 1 89 ? 10.512 -13.548 -30.943 1.00 47.16 89 ASP A O 1
ATOM 743 N N . ASP A 1 90 ? 11.193 -12.226 -29.276 1.00 47.75 90 ASP A N 1
ATOM 744 C CA . ASP A 1 90 ? 10.754 -10.997 -29.961 1.00 47.75 90 ASP A CA 1
ATOM 745 C C . ASP A 1 90 ? 11.930 -10.060 -30.318 1.00 47.75 90 ASP A C 1
ATOM 747 O O . ASP A 1 90 ? 12.387 -9.281 -29.475 1.00 47.75 90 ASP A O 1
ATOM 751 N N . PRO A 1 91 ? 12.429 -10.091 -31.570 1.00 49.69 91 PRO A N 1
ATOM 752 C CA . PRO A 1 91 ? 13.471 -9.182 -32.052 1.00 49.69 91 PRO A CA 1
ATOM 753 C C . PRO A 1 91 ? 12.991 -7.727 -32.237 1.00 49.69 91 PRO A C 1
ATOM 755 O O . PRO A 1 91 ? 13.805 -6.865 -32.572 1.00 49.69 91 PRO A O 1
ATOM 758 N N . HIS A 1 92 ? 11.704 -7.434 -32.007 1.00 46.66 92 HIS A N 1
ATOM 759 C CA . HIS A 1 92 ? 11.121 -6.089 -32.017 1.00 46.66 92 HIS A CA 1
ATOM 760 C C . HIS A 1 92 ? 10.738 -5.569 -30.624 1.00 46.66 92 HIS A C 1
ATOM 762 O O . HIS A 1 92 ? 10.161 -4.481 -30.528 1.00 46.66 92 HIS A O 1
ATOM 768 N N . ALA A 1 93 ? 11.121 -6.258 -29.543 1.00 48.91 93 ALA A N 1
ATOM 769 C CA . ALA A 1 93 ? 11.121 -5.680 -28.203 1.00 48.91 93 ALA A CA 1
ATOM 770 C C . ALA A 1 93 ? 12.189 -4.573 -28.132 1.00 48.91 93 ALA A C 1
ATOM 772 O O . ALA A 1 93 ? 13.328 -4.780 -27.711 1.00 48.91 93 ALA A O 1
ATOM 773 N N . ILE A 1 94 ? 11.823 -3.384 -28.611 1.00 42.09 94 ILE A N 1
ATOM 774 C CA . ILE A 1 94 ? 12.618 -2.165 -28.513 1.00 42.09 94 ILE A CA 1
ATOM 775 C C . ILE A 1 94 ? 12.739 -1.849 -27.021 1.00 42.09 94 ILE A C 1
ATOM 777 O O . ILE A 1 94 ? 11.873 -1.217 -26.420 1.00 42.09 94 ILE A O 1
ATOM 781 N N . TRP A 1 95 ? 13.827 -2.316 -26.409 1.00 43.41 95 TRP A N 1
ATOM 782 C CA . TRP A 1 95 ? 14.355 -1.729 -25.185 1.00 43.41 95 TRP A CA 1
ATOM 783 C C . TRP A 1 95 ? 14.441 -0.218 -25.423 1.00 43.41 95 TRP A C 1
ATOM 785 O O . TRP A 1 95 ? 15.025 0.162 -26.443 1.00 43.41 95 TRP A O 1
ATOM 795 N N . PRO A 1 96 ? 13.867 0.657 -24.576 1.00 45.25 96 PRO A N 1
ATOM 796 C CA . PRO A 1 96 ? 13.952 2.088 -24.813 1.00 45.25 96 PRO A CA 1
ATOM 797 C C . PRO A 1 96 ? 15.432 2.475 -24.865 1.00 45.25 96 PRO A C 1
ATOM 799 O O . PRO A 1 96 ? 16.172 2.420 -23.878 1.00 45.25 96 PRO A O 1
ATOM 802 N N . VAL A 1 97 ? 15.880 2.788 -26.079 1.00 47.94 97 VAL A N 1
ATOM 803 C CA . VAL A 1 97 ? 17.241 3.199 -26.377 1.00 47.94 97 VAL A CA 1
ATOM 804 C C . VAL A 1 97 ? 17.415 4.584 -25.776 1.00 47.94 97 VAL A C 1
ATOM 806 O O . VAL A 1 97 ? 16.929 5.572 -26.308 1.00 47.94 97 VAL A O 1
ATOM 809 N N . SER A 1 98 ? 18.121 4.625 -24.648 1.00 55.34 98 SER A N 1
ATOM 810 C CA . SER A 1 98 ? 19.092 5.666 -24.317 1.00 55.34 98 SER A CA 1
ATOM 811 C C . SER A 1 98 ? 18.676 7.112 -24.635 1.00 55.34 98 SER A C 1
ATOM 813 O O . SER A 1 98 ? 19.176 7.720 -25.580 1.00 55.34 98 SER A O 1
ATOM 815 N N . ALA A 1 99 ? 17.902 7.713 -23.735 1.00 49.59 99 ALA A N 1
ATOM 816 C CA . ALA A 1 99 ? 18.106 9.105 -23.337 1.00 49.59 99 ALA A CA 1
ATOM 817 C C . ALA A 1 99 ? 17.674 9.257 -21.869 1.00 49.59 99 ALA A C 1
ATOM 819 O O . ALA A 1 99 ? 16.505 9.439 -21.561 1.00 49.59 99 ALA A O 1
ATOM 820 N N . ASN A 1 100 ? 18.651 9.127 -20.965 1.00 56.91 100 ASN A N 1
ATOM 821 C CA . ASN A 1 100 ? 18.540 9.203 -19.503 1.00 56.91 100 ASN A CA 1
ATOM 822 C C . ASN A 1 100 ? 17.823 8.045 -18.792 1.00 56.91 100 ASN A C 1
ATOM 824 O O . ASN A 1 100 ? 16.842 8.232 -18.080 1.00 56.91 100 ASN A O 1
ATOM 828 N N . LEU A 1 101 ? 18.452 6.867 -18.833 1.00 62.97 101 LEU A N 1
ATOM 829 C CA . LEU A 1 101 ? 18.202 5.774 -17.885 1.00 62.97 101 LEU A CA 1
ATOM 830 C C . LEU A 1 101 ? 18.205 6.260 -16.417 1.00 62.97 101 LEU A C 1
ATOM 832 O O . LEU A 1 101 ? 17.386 5.822 -15.623 1.00 62.97 101 LEU A O 1
ATOM 836 N N . SER A 1 102 ? 19.072 7.223 -16.081 1.00 67.88 102 SER A N 1
ATOM 837 C CA . SER A 1 102 ? 19.099 7.879 -14.764 1.00 67.88 102 SER A CA 1
ATOM 838 C C . SER A 1 102 ? 17.789 8.608 -14.428 1.00 67.88 102 SER A C 1
ATOM 840 O O . SER A 1 102 ? 17.291 8.492 -13.314 1.00 67.88 102 SER A O 1
ATOM 842 N N . LEU A 1 103 ? 17.192 9.308 -15.401 1.00 65.38 103 LEU A N 1
ATOM 843 C CA . LEU A 1 103 ? 15.923 10.020 -15.222 1.00 65.38 103 LEU A CA 1
ATOM 844 C C . LEU A 1 103 ? 14.747 9.041 -15.131 1.00 65.38 103 LEU A C 1
ATOM 846 O O . LEU A 1 103 ? 13.861 9.230 -14.307 1.00 65.38 103 LEU A O 1
ATOM 850 N N . ALA A 1 104 ? 14.772 7.959 -15.915 1.00 68.94 104 ALA A N 1
ATOM 851 C CA . ALA A 1 104 ? 13.780 6.889 -15.816 1.00 68.94 104 ALA A CA 1
ATOM 852 C C . ALA A 1 104 ? 13.824 6.198 -14.443 1.00 68.94 104 ALA A C 1
ATOM 854 O O . ALA A 1 104 ? 12.784 5.995 -13.824 1.00 68.94 104 ALA A O 1
ATOM 855 N N . PHE A 1 105 ? 15.019 5.899 -13.922 1.00 76.38 105 PHE A N 1
ATOM 856 C CA . PHE A 1 105 ? 15.158 5.383 -12.561 1.00 76.38 105 PHE A CA 1
ATOM 857 C C . PHE A 1 105 ? 14.699 6.400 -11.518 1.00 76.38 105 PHE A C 1
ATOM 859 O O . PHE A 1 105 ? 13.957 6.024 -10.619 1.00 76.38 105 PHE A O 1
ATOM 866 N N . ALA A 1 106 ? 15.077 7.674 -11.650 1.00 80.69 106 ALA A N 1
ATOM 867 C CA . ALA A 1 106 ? 14.619 8.732 -10.749 1.00 80.69 106 ALA A CA 1
ATOM 868 C C . ALA A 1 106 ? 13.085 8.826 -10.707 1.00 80.69 106 ALA A C 1
ATOM 870 O O . ALA A 1 106 ? 12.512 8.938 -9.627 1.00 80.69 106 ALA A O 1
ATOM 871 N N . GLN A 1 107 ? 12.419 8.695 -11.856 1.00 80.12 107 GLN A N 1
ATOM 872 C CA . GLN A 1 107 ? 10.961 8.685 -11.934 1.00 80.12 107 GLN A CA 1
ATOM 873 C C . GLN A 1 107 ? 10.346 7.444 -11.273 1.00 80.12 107 GLN A C 1
ATOM 875 O O . GLN A 1 107 ? 9.372 7.559 -10.534 1.00 80.12 107 GLN A O 1
ATOM 880 N N . VAL A 1 108 ? 10.923 6.258 -11.493 1.00 82.25 108 VAL A N 1
ATOM 881 C CA . VAL A 1 108 ? 10.464 5.032 -10.820 1.00 82.25 108 VAL A CA 1
ATOM 882 C C . VAL A 1 108 ? 10.644 5.133 -9.307 1.00 82.25 108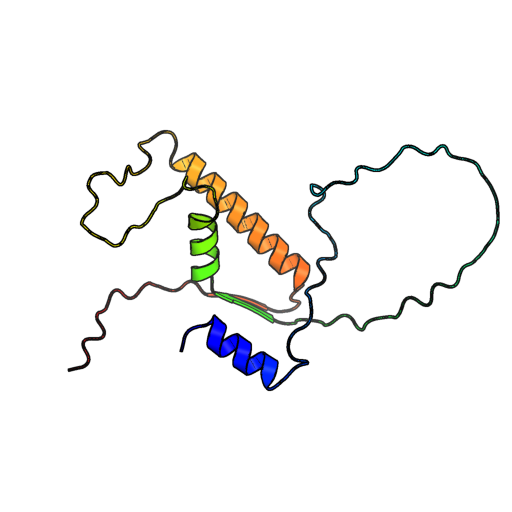 VAL A C 1
ATOM 884 O O . VAL A 1 108 ? 9.765 4.698 -8.566 1.00 82.25 108 VAL A O 1
ATOM 887 N N . TYR A 1 109 ? 11.740 5.738 -8.843 1.00 85.56 109 TYR A N 1
ATOM 888 C CA . TYR A 1 109 ? 11.939 6.016 -7.424 1.00 85.56 109 TYR A CA 1
ATOM 889 C C . TYR A 1 109 ? 10.895 6.988 -6.880 1.00 85.56 109 TYR A C 1
ATOM 891 O O . TYR A 1 109 ? 10.377 6.735 -5.801 1.00 85.56 109 TYR A O 1
ATOM 899 N N . HIS A 1 110 ? 10.544 8.041 -7.622 1.00 86.12 110 HIS A N 1
ATOM 900 C CA . HIS A 1 110 ? 9.474 8.958 -7.222 1.00 86.12 110 HIS A CA 1
ATOM 901 C C . HIS A 1 110 ? 8.159 8.206 -6.988 1.00 86.12 110 HIS A C 1
ATOM 903 O O . HIS A 1 110 ? 7.622 8.245 -5.890 1.00 86.12 110 HIS A O 1
ATOM 909 N N . TRP A 1 111 ? 7.708 7.405 -7.959 1.00 85.06 111 TRP A N 1
ATOM 910 C CA . TRP A 1 111 ? 6.479 6.613 -7.814 1.00 85.06 111 TRP A CA 1
ATOM 911 C C . TRP A 1 111 ? 6.544 5.578 -6.699 1.00 85.06 111 TRP A C 1
ATOM 913 O O . TRP A 1 111 ? 5.539 5.273 -6.063 1.00 85.06 111 TRP A O 1
ATOM 923 N N . PHE A 1 112 ? 7.721 4.995 -6.491 1.00 89.75 112 PHE A N 1
ATOM 924 C CA . PHE A 1 112 ? 7.947 4.098 -5.375 1.00 89.75 112 PHE A CA 1
ATOM 925 C C . PHE A 1 112 ? 7.741 4.823 -4.042 1.00 89.75 112 PHE A C 1
ATOM 927 O O . PHE A 1 112 ? 7.044 4.293 -3.179 1.00 89.75 112 PHE A O 1
ATOM 934 N N . PHE A 1 113 ? 8.310 6.020 -3.879 1.00 91.69 113 PHE A N 1
ATOM 935 C CA . PHE A 1 113 ? 8.142 6.812 -2.664 1.00 91.69 113 PHE A CA 1
ATOM 936 C C . PHE A 1 113 ? 6.690 7.256 -2.478 1.00 91.69 113 PHE A C 1
ATOM 938 O O . PHE A 1 113 ? 6.147 6.992 -1.412 1.00 91.69 113 PHE A O 1
ATOM 945 N N . ASP A 1 114 ? 6.023 7.761 -3.519 1.00 89.69 114 ASP A N 1
ATOM 946 C CA . ASP A 1 114 ? 4.605 8.152 -3.443 1.00 89.69 114 ASP A CA 1
ATOM 947 C C . ASP A 1 114 ? 3.717 6.979 -2.995 1.00 89.69 114 ASP A C 1
ATOM 949 O O . ASP A 1 114 ? 2.858 7.106 -2.120 1.00 89.69 114 ASP A O 1
ATOM 953 N N . TYR A 1 115 ? 3.952 5.789 -3.560 1.00 91.00 115 TYR A N 1
ATOM 954 C CA . TYR A 1 115 ? 3.205 4.587 -3.199 1.00 91.00 115 TYR A CA 1
ATOM 955 C C . TYR A 1 115 ? 3.451 4.175 -1.740 1.00 91.00 115 TYR A C 1
ATOM 957 O O . TYR A 1 115 ? 2.519 3.783 -1.032 1.00 91.00 115 TYR A O 1
ATOM 965 N N . MET A 1 116 ? 4.700 4.260 -1.280 1.00 93.19 116 MET A N 1
ATOM 966 C CA . MET A 1 116 ? 5.074 3.948 0.100 1.00 93.19 116 MET A CA 1
ATOM 967 C C . MET A 1 116 ? 4.481 4.950 1.091 1.00 93.19 116 MET A C 1
ATOM 969 O O . MET A 1 116 ? 3.930 4.531 2.111 1.00 93.19 116 MET A O 1
ATOM 973 N N . ASP A 1 117 ? 4.540 6.239 0.773 1.00 92.50 117 ASP A N 1
ATOM 974 C CA . ASP A 1 117 ? 3.990 7.312 1.598 1.00 92.50 117 ASP A CA 1
ATOM 975 C C . ASP A 1 117 ? 2.474 7.171 1.720 1.00 92.50 117 ASP A C 1
ATOM 977 O O . ASP A 1 117 ? 1.937 7.237 2.830 1.00 92.50 117 ASP A O 1
ATOM 981 N N . ARG A 1 118 ? 1.781 6.843 0.622 1.00 92.06 118 ARG A N 1
ATOM 982 C CA . ARG A 1 118 ? 0.345 6.541 0.646 1.00 92.06 118 ARG A CA 1
ATOM 983 C C . ARG A 1 118 ? 0.018 5.361 1.564 1.00 92.06 118 ARG A C 1
ATOM 985 O O . ARG A 1 118 ? -0.868 5.473 2.410 1.00 92.06 118 ARG A O 1
ATOM 992 N N . LEU A 1 119 ? 0.741 4.242 1.454 1.00 92.81 119 LEU A N 1
ATOM 993 C CA . LEU A 1 119 ? 0.527 3.086 2.337 1.00 92.81 119 LEU A CA 1
ATOM 994 C C . LEU A 1 119 ? 0.785 3.425 3.809 1.00 92.81 119 LEU A C 1
ATOM 996 O O . LEU A 1 119 ? 0.029 2.998 4.684 1.00 92.81 119 LEU A O 1
ATOM 1000 N N . PHE A 1 120 ? 1.836 4.193 4.093 1.00 92.44 120 PHE A N 1
ATOM 1001 C CA . PHE A 1 120 ? 2.169 4.594 5.456 1.00 92.44 120 PHE A CA 1
ATOM 1002 C C . PHE A 1 120 ? 1.112 5.534 6.041 1.00 92.44 120 PHE A C 1
ATOM 1004 O O . PHE A 1 120 ? 0.728 5.384 7.201 1.00 92.44 120 PHE A O 1
ATOM 1011 N N . ARG A 1 121 ? 0.597 6.459 5.228 1.00 91.12 121 ARG A N 1
ATOM 1012 C CA . ARG A 1 121 ? -0.446 7.419 5.603 1.00 91.12 121 ARG A CA 1
ATOM 1013 C C . ARG A 1 121 ? -1.787 6.750 5.900 1.00 91.12 121 ARG A C 1
ATOM 1015 O O . ARG A 1 121 ? -2.467 7.176 6.835 1.00 91.12 121 ARG A O 1
ATOM 1022 N N . ILE A 1 122 ? -2.114 5.692 5.156 1.00 91.25 122 ILE A N 1
ATOM 1023 C CA . ILE A 1 122 ? -3.297 4.851 5.369 1.00 91.25 122 ILE A CA 1
ATOM 1024 C C . ILE A 1 122 ? -3.159 4.009 6.645 1.00 91.25 122 ILE A C 1
ATOM 1026 O O . ILE A 1 122 ? -4.063 3.992 7.473 1.00 91.25 122 ILE A O 1
ATOM 1030 N N . VAL A 1 123 ? -2.047 3.282 6.809 1.00 92.75 123 VAL A N 1
ATOM 1031 C CA . VAL A 1 123 ? -1.917 2.267 7.874 1.00 92.75 123 VAL A CA 1
ATOM 1032 C C . VAL A 1 123 ? -1.443 2.856 9.206 1.00 92.75 123 VAL A C 1
ATOM 1034 O O . VAL A 1 123 ? -1.805 2.345 10.262 1.00 92.75 123 VAL A O 1
ATOM 1037 N N . ARG A 1 124 ? -0.614 3.905 9.181 1.00 92.88 124 ARG A N 1
ATOM 1038 C CA . ARG A 1 124 ? -0.052 4.587 10.365 1.00 92.88 124 ARG A CA 1
ATOM 1039 C C . ARG A 1 124 ? 0.560 3.624 11.407 1.00 92.88 124 ARG A C 1
ATOM 1041 O O . ARG A 1 124 ? 0.175 3.665 12.579 1.00 92.88 124 ARG A O 1
ATOM 1048 N N . PRO A 1 125 ? 1.516 2.751 11.021 1.00 95.56 125 PRO A N 1
ATOM 1049 C CA . PRO A 1 125 ? 2.082 1.766 11.939 1.00 95.56 125 PRO A CA 1
ATOM 1050 C C . PRO A 1 125 ? 2.842 2.437 13.091 1.00 95.56 125 PRO A C 1
ATOM 1052 O O . PRO A 1 125 ? 3.722 3.269 12.866 1.00 95.56 125 PRO A O 1
ATOM 1055 N N . ARG A 1 126 ? 2.542 2.055 14.337 1.00 95.50 126 ARG A N 1
ATOM 1056 C CA . ARG A 1 126 ? 3.113 2.710 15.534 1.00 95.50 126 ARG A CA 1
ATOM 1057 C C . ARG A 1 126 ? 4.443 2.139 16.022 1.00 95.50 126 ARG A C 1
ATOM 1059 O O . ARG A 1 126 ? 5.128 2.793 16.808 1.00 95.50 126 ARG A O 1
ATOM 1066 N N . ARG A 1 127 ? 4.798 0.913 15.632 1.00 96.50 127 ARG A N 1
ATOM 1067 C CA . ARG A 1 127 ? 5.915 0.171 16.246 1.00 96.50 127 ARG A CA 1
ATOM 1068 C C . ARG A 1 127 ? 6.911 -0.366 15.234 1.00 96.50 127 ARG A C 1
ATOM 1070 O O . ARG A 1 127 ? 8.109 -0.169 15.425 1.00 96.50 127 ARG A O 1
ATOM 1077 N N . LEU A 1 128 ? 6.446 -1.057 14.195 1.00 96.94 128 LEU A N 1
ATOM 107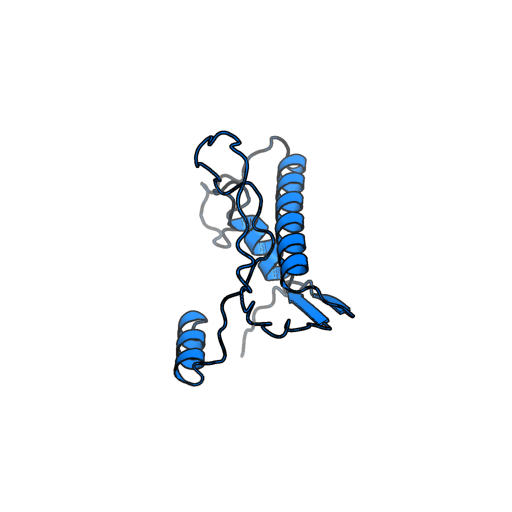8 C CA . LEU A 1 128 ? 7.332 -1.721 13.238 1.00 96.94 128 LEU A CA 1
ATOM 1079 C C . LEU A 1 128 ? 6.901 -1.466 11.797 1.00 96.94 128 LEU A C 1
ATOM 1081 O O . LEU A 1 128 ? 5.774 -1.761 11.416 1.00 96.94 128 LEU A O 1
ATOM 1085 N N . LEU A 1 129 ? 7.853 -1.028 10.980 1.00 96.75 129 LEU A N 1
ATOM 1086 C CA . LEU A 1 129 ? 7.785 -1.128 9.529 1.00 96.75 129 LEU A CA 1
ATOM 1087 C C . LEU A 1 129 ? 8.804 -2.177 9.079 1.00 96.75 129 LEU A C 1
ATOM 1089 O O . LEU A 1 129 ? 10.005 -2.009 9.293 1.00 96.75 129 LEU A O 1
ATOM 1093 N N . TYR A 1 130 ? 8.331 -3.265 8.479 1.00 97.00 130 TYR A N 1
ATOM 1094 C CA . TYR A 1 130 ? 9.171 -4.332 7.946 1.00 97.00 130 TYR A CA 1
ATOM 1095 C C . TYR A 1 130 ? 9.057 -4.385 6.424 1.00 97.00 130 TYR A C 1
ATOM 1097 O O . TYR A 1 130 ? 7.978 -4.629 5.887 1.00 97.00 130 TYR A O 1
ATOM 1105 N N . LEU A 1 131 ? 10.182 -4.186 5.737 1.00 95.38 131 LEU A N 1
ATOM 1106 C CA . LEU A 1 131 ? 10.268 -4.198 4.277 1.00 95.38 131 LEU A CA 1
ATOM 1107 C C . LEU A 1 131 ? 11.021 -5.452 3.829 1.00 95.38 131 LEU A C 1
ATOM 1109 O O . LEU A 1 131 ? 12.233 -5.561 4.025 1.00 95.38 131 LEU A O 1
ATOM 1113 N N . ALA A 1 132 ? 10.307 -6.409 3.242 1.00 94.44 132 ALA A N 1
ATOM 1114 C CA . ALA A 1 132 ? 10.883 -7.656 2.757 1.00 94.44 132 ALA A CA 1
ATOM 1115 C C . ALA A 1 132 ? 11.255 -7.514 1.276 1.00 94.44 132 ALA A C 1
ATOM 1117 O O . ALA A 1 132 ? 10.380 -7.422 0.419 1.00 94.44 132 ALA A O 1
ATOM 1118 N N . VAL A 1 133 ? 12.552 -7.519 0.967 1.00 90.94 133 VAL A N 1
ATOM 1119 C CA . VAL A 1 133 ? 13.049 -7.599 -0.414 1.00 90.94 133 VAL A CA 1
ATOM 1120 C C . VAL A 1 133 ? 13.504 -9.030 -0.664 1.00 90.94 133 VAL A C 1
ATOM 1122 O O . VAL A 1 133 ? 14.396 -9.536 0.018 1.00 90.94 133 VAL A O 1
ATOM 1125 N N . GLY A 1 134 ? 12.862 -9.697 -1.618 1.00 85.94 134 GLY A N 1
ATOM 1126 C CA . GLY A 1 134 ? 13.192 -11.067 -1.986 1.00 85.94 134 GLY A CA 1
ATOM 1127 C C . GLY A 1 134 ? 14.300 -11.111 -3.029 1.00 85.94 134 GLY A C 1
ATOM 1128 O O . GLY A 1 134 ? 14.434 -10.225 -3.870 1.00 85.94 134 GLY A O 1
ATOM 1129 N N . TRP A 1 135 ? 15.083 -12.185 -3.002 1.00 74.38 135 TRP A N 1
ATOM 1130 C CA . TRP A 1 135 ? 15.931 -12.545 -4.131 1.00 74.38 135 TRP A CA 1
ATOM 1131 C C . TRP A 1 135 ? 15.140 -13.491 -5.033 1.00 74.38 135 TRP A C 1
ATOM 1133 O O . TRP A 1 135 ? 14.621 -14.502 -4.556 1.00 74.38 135 TRP A O 1
ATOM 1143 N N . TYR A 1 136 ? 15.039 -13.181 -6.328 1.00 62.56 136 TYR A N 1
ATOM 1144 C CA . TYR A 1 136 ? 14.529 -14.143 -7.302 1.00 62.56 136 TYR A CA 1
ATOM 1145 C C . TYR A 1 136 ? 15.503 -15.321 -7.350 1.00 62.56 136 TYR A C 1
ATOM 1147 O O . TYR A 1 136 ? 16.574 -15.235 -7.949 1.00 62.56 136 TYR A O 1
ATOM 1155 N N . ILE A 1 137 ? 15.141 -16.435 -6.717 1.00 54.50 137 ILE A N 1
ATOM 1156 C CA . ILE A 1 137 ? 15.839 -17.696 -6.935 1.00 54.50 137 ILE A CA 1
ATOM 1157 C C . ILE A 1 137 ? 15.432 -18.159 -8.337 1.00 54.50 137 ILE A C 1
ATOM 1159 O O . ILE A 1 137 ? 14.362 -18.731 -8.532 1.00 54.50 137 ILE A O 1
ATOM 1163 N N . HIS A 1 138 ? 16.264 -17.882 -9.341 1.00 46.94 138 HIS A N 1
ATOM 1164 C CA . HIS A 1 138 ? 16.218 -18.630 -10.595 1.00 46.94 138 HIS A CA 1
ATOM 1165 C C . HIS A 1 138 ? 16.674 -20.060 -10.297 1.00 46.94 138 HIS A C 1
ATOM 1167 O O . HIS A 1 138 ? 17.863 -20.364 -10.279 1.00 46.94 138 HIS A O 1
ATOM 1173 N N . GLY A 1 139 ? 15.712 -20.927 -10.000 1.00 43.97 139 GLY A N 1
ATOM 1174 C CA . GLY A 1 139 ? 15.935 -22.346 -9.782 1.00 43.97 139 GLY A CA 1
ATOM 1175 C C . GLY A 1 139 ? 14.701 -23.114 -10.209 1.00 43.97 139 GLY A C 1
ATOM 1176 O O . GLY A 1 139 ? 13.680 -23.069 -9.526 1.00 43.97 139 GLY A O 1
ATOM 1177 N N . SER A 1 140 ? 14.808 -23.789 -11.354 1.00 46.69 140 SER A N 1
ATOM 1178 C CA . SER A 1 140 ? 13.901 -24.843 -11.789 1.00 46.69 140 SER A CA 1
ATOM 1179 C C . SER A 1 140 ? 13.571 -25.750 -10.607 1.00 46.69 140 SER A C 1
ATOM 1181 O O . SER A 1 140 ? 14.444 -26.434 -10.075 1.00 46.69 140 SER A O 1
ATOM 1183 N N . LEU A 1 141 ? 12.304 -25.766 -10.198 1.00 44.00 141 LEU A N 1
ATOM 1184 C CA . LEU A 1 141 ? 11.756 -26.885 -9.445 1.00 44.00 141 LEU A CA 1
ATOM 1185 C C . LEU A 1 141 ? 11.519 -28.022 -10.442 1.00 44.00 141 LEU A C 1
ATOM 1187 O O . LEU A 1 141 ? 10.381 -28.330 -10.793 1.00 44.00 141 LEU A O 1
ATOM 1191 N N . ASP A 1 142 ? 12.610 -28.623 -10.915 1.00 44.34 142 ASP A N 1
ATOM 1192 C CA . ASP A 1 142 ? 12.562 -29.958 -11.497 1.00 44.34 142 ASP A CA 1
ATOM 1193 C C . ASP A 1 142 ? 12.324 -30.925 -10.335 1.00 44.34 142 ASP A C 1
ATOM 1195 O O . ASP A 1 142 ? 13.248 -31.405 -9.677 1.00 44.34 142 ASP A O 1
ATOM 1199 N N . PHE A 1 143 ? 11.048 -31.157 -10.031 1.00 44.84 143 PHE A N 1
ATOM 1200 C CA . PHE A 1 143 ? 10.640 -32.309 -9.243 1.00 44.84 143 PHE A CA 1
ATOM 1201 C C . PHE A 1 143 ? 10.818 -33.551 -10.122 1.00 44.84 143 PHE A C 1
ATOM 1203 O O . PHE A 1 143 ? 9.962 -33.849 -10.957 1.00 44.84 143 PHE A O 1
ATOM 1210 N N . SER A 1 144 ? 11.952 -34.235 -9.955 1.00 52.56 144 SER A N 1
ATOM 1211 C CA . SER A 1 144 ? 12.112 -35.635 -10.362 1.00 52.56 144 SER A CA 1
ATOM 1212 C C . SER A 1 144 ? 11.641 -36.584 -9.269 1.00 52.56 144 SER A C 1
ATOM 1214 O O 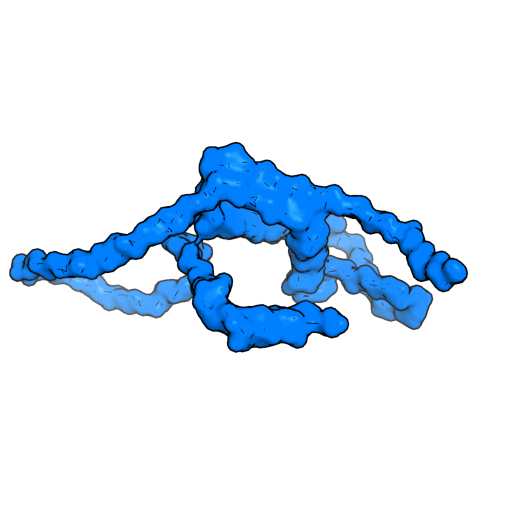. SER A 1 144 ? 11.698 -36.209 -8.076 1.00 52.56 144 SER A O 1
#

Sequence (144 aa):
MGIPSFFSWLVGKYPNIVSPIIDVFPDSSEEEEDEEQEEEEDDDEEEEDEEQQQEEIIYDNLYLDMNEIIYKCFRLNNGLVIHISTTHDDPHAIWPVSANLSLAFAQVYHWFFDYMDRLFRIVRPRRLLYLAVGWYIHGSLDFS

pLDDT: mean 70.82, std 20.99, range [38.47, 97.69]

Foldseek 3Di:
DDPVVVVVVVCVVPVPPDDDQDQPCDPPPPDPPDDDDDDDDDDDDPPPPPPVPPPPDAAAEDADAVVVLLVCLQPVPDPLHDPVPPDPPDPPPPPPPDDPPVVVVVSSVVSSVVVVVSVCSRHVHNHYYHYDYDDPPPDDPPPD

InterPro domains:
  IPR004859 Xrn1, N-terminal [PF03159] (1-133)
  IPR027073 5'-3' exoribonuclease [PTHR12341] (1-133)

Organism: Triticum turgidum subsp. durum (NCBI:txid4567)

Secondary structure (DSSP, 8-state):
--HHHHHHHHHHH-GGG------SS--TTS-----------------------------SEEEEEHHHHHHHHHHSSTT-S------TT-TT-----SS-HHHHHHHHHHHHHHHHHHHHHHH--SSEEEEEPPP---------

Radius of gyration: 23.23 Å; chains: 1; bounding box: 47×72×49 Å